Protein AF-A0A3D1R545-F1 (afdb_monomer_lite)

Secondary structure (DSSP, 8-state):
-PPPPPHHHHHHHHHHHHHHHHHHHTT-SPPHHHHHHHS-PPPEEEEEE-SS-EEEEES-TTHHHHHHHTT--EEEEEEE-TTS-EEEEEEESSTT--S--HHHHHHHHHHHSTT-EE-SSEEE----TTS--B---HHHHHHHHHHH---

pLDDT: mean 89.15, std 12.55, range [39.44, 98.69]

Radius of gyration: 20.0 Å; chains: 1; bounding box: 34×41×54 Å

Structure (mmCIF, N/CA/C/O backbone):
data_AF-A0A3D1R545-F1
#
_entry.id   AF-A0A3D1R545-F1
#
loop_
_atom_site.group_PDB
_atom_site.id
_atom_site.type_symbol
_atom_site.label_atom_id
_atom_site.label_alt_id
_atom_site.label_comp_id
_atom_site.label_asym_id
_atom_site.label_entity_id
_atom_site.label_seq_id
_atom_site.pdbx_PDB_ins_code
_atom_site.Cartn_x
_atom_site.Cartn_y
_atom_site.Cartn_z
_atom_site.occupancy
_atom_site.B_iso_or_equiv
_atom_site.auth_seq_id
_atom_site.auth_comp_id
_atom_site.auth_asym_id
_atom_site.auth_atom_id
_atom_site.pdbx_PDB_model_num
ATOM 1 N N . THR A 1 1 ? 19.022 -5.216 -20.353 1.00 39.44 1 THR A N 1
ATOM 2 C CA . THR A 1 1 ? 19.915 -4.885 -21.478 1.00 39.44 1 THR A CA 1
ATOM 3 C C . THR A 1 1 ? 19.186 -3.867 -22.316 1.00 39.44 1 THR A C 1
ATOM 5 O O . THR A 1 1 ? 18.080 -4.175 -22.725 1.00 39.44 1 THR A O 1
ATOM 8 N N . TYR A 1 2 ? 19.695 -2.641 -22.452 1.00 43.47 2 TYR A N 1
ATOM 9 C CA . TYR A 1 2 ? 19.052 -1.653 -23.323 1.00 43.47 2 TYR A CA 1
ATOM 10 C C . TYR A 1 2 ? 19.314 -2.062 -24.773 1.00 43.47 2 TYR A C 1
ATOM 12 O O . TYR A 1 2 ? 20.475 -2.140 -25.181 1.00 43.47 2 TYR A O 1
ATOM 20 N N . GLU A 1 3 ? 18.259 -2.383 -25.517 1.00 64.94 3 GLU A N 1
ATOM 21 C CA . GLU A 1 3 ? 18.360 -2.585 -26.960 1.00 64.94 3 GLU A CA 1
ATOM 22 C C . GLU A 1 3 ? 18.690 -1.247 -27.623 1.00 64.94 3 GLU A C 1
ATOM 24 O O . GLU A 1 3 ? 18.094 -0.212 -27.318 1.00 64.94 3 GLU A O 1
ATOM 29 N N . ARG A 1 4 ? 19.705 -1.249 -28.491 1.00 73.69 4 ARG A N 1
ATOM 30 C CA . ARG A 1 4 ? 20.022 -0.083 -29.315 1.00 73.69 4 ARG A CA 1
ATOM 31 C C . ARG A 1 4 ? 18.977 0.005 -30.416 1.00 73.69 4 ARG A C 1
ATOM 33 O O . ARG A 1 4 ? 18.909 -0.904 -31.236 1.00 73.69 4 ARG A O 1
ATOM 40 N N . MET A 1 5 ? 18.244 1.112 -30.444 1.00 82.25 5 MET A N 1
ATOM 41 C CA . MET A 1 5 ? 17.375 1.447 -31.568 1.00 82.25 5 MET A CA 1
ATOM 42 C C . MET A 1 5 ? 18.199 1.555 -32.854 1.00 82.25 5 MET A C 1
ATOM 44 O O . MET A 1 5 ? 19.314 2.092 -32.859 1.00 82.25 5 MET A O 1
ATOM 48 N N . SER A 1 6 ? 17.640 1.031 -33.936 1.00 89.06 6 SER A N 1
ATOM 49 C CA . SER A 1 6 ? 18.131 1.229 -35.294 1.00 89.06 6 SER A CA 1
ATOM 50 C C . SER A 1 6 ? 17.987 2.699 -35.725 1.00 89.06 6 SER A C 1
ATOM 52 O O . SER A 1 6 ? 17.186 3.448 -35.154 1.00 89.06 6 SER A O 1
ATOM 54 N N . PRO A 1 7 ? 18.763 3.151 -36.726 1.00 86.69 7 PRO A N 1
ATOM 55 C CA . PRO A 1 7 ? 18.632 4.499 -37.277 1.00 86.69 7 PRO A CA 1
ATOM 56 C C . PRO A 1 7 ? 17.214 4.830 -37.764 1.00 86.69 7 PRO A C 1
ATOM 58 O O . PRO A 1 7 ? 16.762 5.959 -37.596 1.00 86.69 7 PRO A O 1
ATOM 61 N N . GLU A 1 8 ? 16.502 3.857 -38.329 1.00 89.69 8 GLU A N 1
ATOM 62 C CA . GLU A 1 8 ? 15.134 4.010 -38.826 1.00 89.69 8 GLU A CA 1
ATOM 63 C C . GLU A 1 8 ? 14.131 4.210 -37.683 1.00 89.69 8 GLU A C 1
ATOM 65 O O . GLU A 1 8 ? 13.277 5.092 -37.756 1.00 89.69 8 GLU A O 1
ATOM 70 N N . GLU A 1 9 ? 14.269 3.448 -36.596 1.00 83.06 9 GLU A N 1
ATOM 71 C CA . GLU A 1 9 ? 13.452 3.618 -35.387 1.00 83.06 9 GLU A CA 1
ATOM 72 C C . GLU A 1 9 ? 13.713 4.969 -34.716 1.00 83.06 9 GLU A C 1
ATOM 74 O O . GLU A 1 9 ? 12.790 5.608 -34.213 1.00 83.06 9 GLU A O 1
ATOM 79 N N . LEU A 1 10 ? 14.967 5.432 -34.728 1.00 87.94 10 LEU A N 1
ATOM 80 C CA . LEU A 1 10 ? 15.324 6.739 -34.186 1.00 87.94 10 LEU A CA 1
ATOM 81 C C . LEU A 1 10 ? 14.725 7.881 -35.019 1.00 87.94 10 LEU A C 1
ATOM 83 O O . LEU A 1 10 ? 14.235 8.853 -34.449 1.00 87.94 10 LEU A O 1
ATOM 87 N N . LEU A 1 11 ? 14.746 7.769 -36.350 1.00 89.62 11 LEU A N 1
ATOM 88 C CA . LEU A 1 11 ? 14.132 8.758 -37.241 1.00 89.62 11 LEU A CA 1
ATOM 89 C C . LEU A 1 11 ? 12.612 8.804 -37.066 1.00 89.62 11 LEU A C 1
ATOM 91 O O . LEU A 1 11 ? 12.062 9.891 -36.922 1.00 89.62 11 LEU A O 1
ATOM 95 N N . GLY A 1 12 ? 11.955 7.645 -36.967 1.00 90.44 12 GLY A N 1
ATOM 96 C CA . GLY A 1 12 ? 10.519 7.584 -36.678 1.00 90.44 12 GLY A CA 1
ATOM 97 C C . GLY A 1 12 ? 10.156 8.245 -35.344 1.00 90.44 12 GLY A C 1
ATOM 98 O O . GLY A 1 12 ? 9.164 8.966 -35.259 1.00 90.44 12 GLY A O 1
ATOM 99 N N . LEU A 1 13 ? 10.995 8.075 -34.318 1.00 86.75 13 LEU A N 1
ATOM 100 C CA . LEU A 1 13 ? 10.806 8.742 -33.029 1.00 86.75 13 LEU A CA 1
ATOM 101 C C . LEU A 1 13 ? 10.971 10.267 -33.132 1.00 86.75 13 LEU A C 1
ATOM 103 O O . LEU A 1 13 ? 10.229 11.011 -32.491 1.00 86.75 13 LEU A O 1
ATOM 107 N N . ILE A 1 14 ? 11.937 10.746 -33.920 1.00 90.31 14 ILE A N 1
ATOM 108 C CA . ILE A 1 14 ? 12.146 12.185 -34.144 1.00 90.31 14 ILE A CA 1
ATOM 109 C C . ILE A 1 14 ? 10.924 12.807 -34.830 1.00 90.31 14 ILE A C 1
ATOM 111 O O . ILE A 1 14 ? 10.479 13.872 -34.398 1.00 90.31 14 ILE A O 1
ATOM 115 N N . ASP A 1 15 ? 10.355 12.136 -35.831 1.00 91.62 15 ASP A N 1
ATOM 116 C CA . ASP A 1 15 ? 9.149 12.604 -36.523 1.00 91.62 15 ASP A CA 1
ATOM 117 C C . ASP A 1 15 ? 7.941 12.649 -35.573 1.00 91.62 15 ASP A C 1
ATOM 119 O O . ASP A 1 15 ? 7.237 13.659 -35.508 1.00 91.62 15 ASP A O 1
ATOM 123 N N . GLU A 1 16 ? 7.751 11.614 -34.747 1.00 88.56 16 GLU A N 1
ATOM 124 C CA . GLU A 1 16 ? 6.677 11.578 -33.746 1.00 88.56 16 GLU A CA 1
ATOM 125 C C . GLU A 1 16 ? 6.808 12.715 -32.715 1.00 88.56 16 GLU A C 1
ATOM 127 O O . GLU A 1 16 ? 5.823 13.367 -32.350 1.00 88.56 16 GLU A O 1
ATOM 132 N N . ILE A 1 17 ? 8.031 12.991 -32.252 1.00 86.19 17 ILE A N 1
ATOM 133 C CA . ILE A 1 17 ? 8.308 14.114 -31.348 1.00 86.19 17 ILE A CA 1
ATOM 134 C C . ILE A 1 17 ? 8.004 15.446 -32.047 1.00 86.19 17 ILE A C 1
ATOM 136 O O . ILE A 1 17 ? 7.381 16.318 -31.436 1.00 86.19 17 ILE A O 1
ATOM 140 N N . GLY A 1 18 ? 8.396 15.598 -33.315 1.00 86.94 18 GLY A N 1
ATOM 141 C CA . GLY A 1 18 ? 8.112 16.783 -34.126 1.00 86.94 18 GLY A CA 1
ATOM 142 C C . GLY A 1 18 ? 6.614 17.075 -34.225 1.00 86.94 18 GLY A C 1
ATOM 143 O O . GLY A 1 18 ? 6.178 18.185 -33.914 1.00 86.94 18 GLY A O 1
ATOM 144 N N . GLU A 1 19 ? 5.806 16.062 -34.542 1.00 86.56 19 GLU A N 1
ATOM 145 C CA . GLU A 1 19 ? 4.347 16.196 -34.601 1.00 86.56 19 GLU A CA 1
ATOM 146 C C . GLU A 1 19 ? 3.729 16.590 -33.251 1.00 86.56 19 GLU A C 1
ATOM 148 O O . GLU A 1 19 ? 2.806 17.411 -33.195 1.00 86.56 19 GLU A O 1
ATOM 153 N N . ARG A 1 20 ? 4.227 16.028 -32.140 1.00 80.88 20 ARG A N 1
ATOM 154 C CA . ARG A 1 20 ? 3.758 16.385 -30.789 1.00 80.88 20 ARG A CA 1
ATOM 155 C C . ARG A 1 20 ? 4.079 17.841 -30.447 1.00 80.88 20 ARG A C 1
ATOM 157 O O . ARG A 1 20 ? 3.226 18.531 -29.886 1.00 80.88 20 ARG A O 1
ATOM 164 N N . PHE A 1 21 ? 5.268 18.324 -30.812 1.00 82.56 21 PHE A N 1
ATOM 165 C CA . PHE A 1 21 ? 5.647 19.728 -30.630 1.00 82.56 21 PHE A CA 1
ATOM 166 C C . PHE A 1 21 ? 4.785 20.675 -31.467 1.00 82.56 21 PHE A C 1
ATOM 168 O O . PHE A 1 21 ? 4.360 21.712 -30.960 1.00 82.56 21 PHE A O 1
ATOM 175 N N . GLU A 1 22 ? 4.472 20.325 -32.716 1.00 88.44 22 GLU A N 1
ATOM 176 C CA . GLU A 1 22 ? 3.586 21.146 -33.546 1.00 88.44 22 GLU A CA 1
ATOM 177 C C . GLU A 1 22 ? 2.178 21.263 -32.958 1.00 88.44 22 GLU A C 1
ATOM 179 O O . GLU A 1 22 ? 1.634 22.368 -32.896 1.00 88.44 22 GLU A O 1
ATOM 184 N N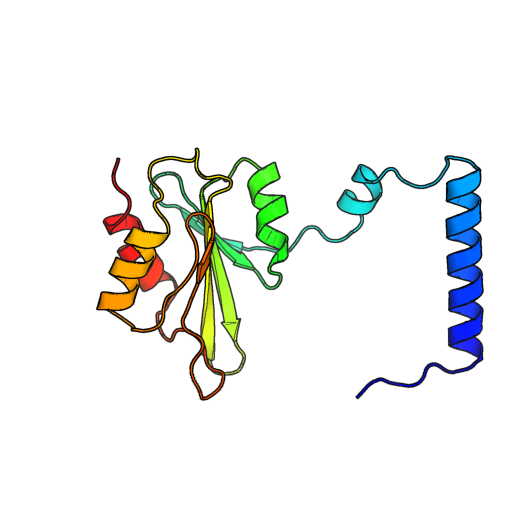 . LYS A 1 23 ? 1.603 20.157 -32.470 1.00 83.06 23 LYS A N 1
ATOM 185 C CA . LYS A 1 23 ? 0.298 20.170 -31.788 1.00 83.06 23 LYS A CA 1
ATOM 186 C C . LYS A 1 23 ? 0.324 21.071 -30.553 1.00 83.06 23 LYS A C 1
ATOM 188 O O . LYS A 1 23 ? -0.603 21.852 -30.344 1.00 83.06 23 LYS A O 1
ATOM 193 N N . LEU A 1 24 ? 1.408 21.026 -29.775 1.00 80.69 24 LEU A N 1
ATOM 194 C CA . LEU A 1 24 ? 1.598 21.897 -28.613 1.00 80.69 24 LEU A CA 1
ATOM 195 C C . LEU A 1 24 ? 1.636 23.377 -29.002 1.00 80.69 24 LEU A C 1
ATOM 197 O O . LEU A 1 24 ? 0.938 24.186 -28.395 1.00 80.69 24 LEU A O 1
ATOM 201 N N . LEU A 1 25 ? 2.399 23.728 -30.039 1.00 84.31 25 LEU A N 1
ATOM 202 C CA . LEU A 1 25 ? 2.505 25.108 -30.523 1.00 84.31 25 LEU A CA 1
ATOM 203 C C . LEU A 1 25 ? 1.174 25.654 -31.059 1.00 84.31 25 LEU A C 1
ATOM 205 O O . LEU A 1 25 ? 0.922 26.853 -30.948 1.00 84.31 25 LEU A O 1
ATOM 209 N N . ARG A 1 26 ? 0.313 24.791 -31.610 1.00 88.56 26 ARG A N 1
ATOM 210 C CA . ARG A 1 26 ? -1.030 25.153 -32.099 1.00 88.56 26 ARG A CA 1
ATOM 211 C C . ARG A 1 26 ? -2.093 25.213 -30.996 1.00 88.56 26 ARG A C 1
ATOM 213 O O . ARG A 1 26 ? -3.219 25.610 -31.274 1.00 88.56 26 ARG A O 1
ATOM 220 N N . GLY A 1 27 ? -1.759 24.832 -29.760 1.00 79.69 27 GLY A N 1
ATOM 221 C CA . GLY A 1 27 ? -2.738 24.687 -28.675 1.00 79.69 27 GLY A CA 1
ATOM 222 C C . GLY A 1 27 ? -3.695 23.504 -28.871 1.00 79.69 27 GLY A C 1
ATOM 223 O O . GLY A 1 27 ? -4.726 23.431 -28.212 1.00 79.69 27 GLY A O 1
ATOM 224 N N . GLU A 1 28 ? -3.353 22.588 -29.778 1.00 82.62 28 GLU A N 1
ATOM 225 C CA . GLU A 1 28 ? -4.085 21.356 -30.095 1.00 82.62 28 GLU A CA 1
ATOM 226 C C . GLU A 1 28 ? -3.505 20.146 -29.346 1.00 82.62 28 GLU A C 1
ATOM 228 O O . GLU A 1 28 ? -3.959 19.014 -29.523 1.00 82.62 28 GLU A O 1
ATOM 233 N N . ALA A 1 29 ? -2.468 20.360 -28.528 1.00 74.44 29 ALA A N 1
ATOM 234 C CA . ALA A 1 29 ? -1.992 19.334 -27.619 1.00 74.44 29 ALA A CA 1
ATOM 235 C C . ALA A 1 29 ? -3.122 18.970 -26.648 1.00 74.44 29 ALA A C 1
ATOM 237 O O . ALA A 1 29 ? -3.766 19.875 -26.106 1.00 74.44 29 ALA A O 1
ATOM 238 N N . PRO A 1 30 ? -3.346 17.668 -26.397 1.00 69.69 30 PRO A N 1
ATOM 239 C CA . PRO A 1 30 ? -4.284 17.263 -25.370 1.00 69.69 30 PRO A CA 1
ATOM 240 C C . PRO A 1 30 ? -3.863 17.920 -24.055 1.00 69.69 30 PRO A C 1
ATOM 242 O O . PRO A 1 30 ? -2.673 17.986 -23.732 1.00 69.69 30 PRO A O 1
ATOM 245 N N . SER A 1 31 ? -4.833 18.436 -23.309 1.00 70.62 31 SER A N 1
ATOM 246 C CA . SER A 1 31 ? -4.581 18.994 -21.982 1.00 70.62 31 SER A CA 1
ATOM 247 C C . SER A 1 31 ? -3.884 17.960 -21.090 1.00 70.62 31 SER A C 1
ATOM 249 O O . SER A 1 31 ? -4.029 16.755 -21.300 1.00 70.62 31 SER A O 1
ATOM 251 N N . GLU A 1 32 ? -3.177 18.394 -20.041 1.00 62.75 32 GLU A N 1
ATOM 252 C CA . GLU A 1 32 ? -2.593 17.453 -19.066 1.00 62.75 32 GLU A CA 1
ATOM 253 C C . GLU A 1 32 ? -3.629 16.445 -18.539 1.00 62.75 32 GLU A C 1
ATOM 255 O O . GLU A 1 32 ? -3.298 15.298 -18.261 1.00 62.75 32 GLU A O 1
ATOM 260 N N . GLN A 1 33 ? -4.896 16.852 -18.435 1.00 59.06 33 GLN A N 1
ATOM 261 C CA . GLN A 1 33 ? -6.001 15.986 -18.026 1.00 59.06 33 GLN A CA 1
ATOM 262 C C . GLN A 1 33 ? -6.386 14.951 -19.095 1.00 59.06 33 GLN A C 1
ATOM 264 O O . GLN A 1 33 ? -6.775 13.836 -18.750 1.00 59.06 33 GLN A O 1
ATOM 269 N N . GLU A 1 34 ? -6.289 15.287 -20.380 1.00 65.44 34 GLU A N 1
ATOM 270 C CA . GLU A 1 34 ? -6.536 14.361 -21.492 1.00 65.44 34 GLU A CA 1
ATOM 271 C C . GLU A 1 34 ? -5.367 13.405 -21.707 1.00 65.44 34 GLU A C 1
ATOM 273 O O . GLU A 1 34 ? -5.600 12.216 -21.916 1.00 65.44 34 GLU A O 1
ATOM 278 N N . LEU A 1 35 ? -4.130 13.892 -21.569 1.00 64.62 35 LEU A N 1
ATOM 279 C CA . LEU A 1 35 ? -2.934 13.049 -21.558 1.00 64.62 35 LEU A CA 1
ATOM 280 C C . LEU A 1 35 ? -3.001 12.044 -20.405 1.00 64.62 35 LEU A C 1
ATOM 282 O O . LEU A 1 35 ? -2.865 10.854 -20.651 1.00 64.62 35 LEU A O 1
ATOM 286 N N . ARG A 1 36 ? -3.358 12.480 -19.189 1.00 56.66 36 ARG A N 1
ATOM 287 C CA . ARG A 1 36 ? -3.554 11.587 -18.030 1.00 56.66 36 ARG A CA 1
ATOM 288 C C . ARG A 1 36 ? -4.717 10.608 -18.186 1.00 56.66 36 ARG A C 1
ATOM 290 O O . ARG A 1 36 ? -4.651 9.502 -17.675 1.00 56.66 36 ARG A O 1
ATOM 297 N N . LYS A 1 37 ? -5.800 10.990 -18.872 1.00 55.88 37 LYS A N 1
ATOM 298 C CA . LYS A 1 37 ? -6.908 10.061 -19.166 1.00 55.88 37 LYS A CA 1
ATOM 299 C C . LYS A 1 37 ? -6.536 9.017 -20.218 1.00 55.88 37 LYS A C 1
ATOM 301 O O . LYS A 1 37 ? -7.099 7.923 -20.184 1.00 55.88 37 LYS A O 1
ATOM 306 N N . ALA A 1 38 ? -5.677 9.378 -21.170 1.00 55.03 38 ALA A N 1
ATOM 307 C CA . ALA A 1 38 ? -5.206 8.500 -22.236 1.00 55.03 38 ALA A CA 1
ATOM 308 C C . ALA A 1 38 ? -4.047 7.600 -21.774 1.00 55.03 38 ALA A C 1
ATOM 310 O O . ALA A 1 38 ? -3.968 6.442 -22.183 1.00 55.03 38 ALA A O 1
ATOM 311 N N . GLU A 1 39 ? -3.186 8.100 -20.888 1.00 54.62 39 GLU A N 1
ATOM 312 C CA . GLU A 1 39 ? -2.128 7.343 -20.225 1.00 54.62 39 GLU A CA 1
ATOM 313 C C . GLU A 1 39 ? -2.706 6.548 -19.048 1.00 54.62 39 GLU A C 1
ATOM 315 O O . GLU A 1 39 ? -2.719 6.990 -17.910 1.00 54.62 39 GLU A O 1
ATOM 320 N N . VAL A 1 40 ? -3.152 5.328 -19.358 1.00 54.16 40 VAL A N 1
ATOM 321 C CA . VAL A 1 40 ? -3.154 4.182 -18.435 1.00 54.16 40 VAL A CA 1
ATOM 322 C C . VAL A 1 40 ? -3.979 4.394 -17.159 1.00 54.16 40 VAL A C 1
ATOM 324 O O . VAL A 1 40 ? -3.449 4.649 -16.082 1.00 54.16 40 VAL A O 1
ATOM 327 N N . ARG A 1 41 ? -5.293 4.138 -17.237 1.00 60.75 41 ARG A N 1
ATOM 328 C CA . ARG A 1 41 ? -6.013 3.708 -16.028 1.00 60.75 41 ARG A CA 1
ATOM 329 C C . ARG A 1 41 ? -5.352 2.430 -15.537 1.00 60.75 41 ARG A C 1
ATOM 331 O O . ARG A 1 41 ? -5.361 1.433 -16.262 1.00 60.75 41 ARG A O 1
ATOM 338 N N . ALA A 1 42 ? -4.792 2.454 -14.338 1.00 68.00 42 ALA A N 1
ATOM 339 C CA . ALA A 1 42 ? -4.177 1.269 -13.773 1.00 68.00 42 ALA A CA 1
ATOM 340 C C . ALA A 1 42 ? -5.263 0.199 -13.589 1.00 68.00 42 ALA A C 1
ATOM 342 O O . ALA A 1 42 ? -6.278 0.429 -12.926 1.00 68.00 42 ALA A O 1
ATOM 343 N N . GLU A 1 43 ? -5.074 -0.974 -14.192 1.00 84.19 43 GLU A N 1
ATOM 344 C CA . GLU A 1 43 ? -5.964 -2.106 -13.954 1.00 84.19 43 GLU A CA 1
ATOM 345 C C . GLU A 1 43 ? -5.795 -2.593 -12.512 1.00 84.19 43 GLU A C 1
ATOM 347 O O . GLU A 1 43 ? -4.680 -2.853 -12.042 1.00 84.19 43 GLU A O 1
ATOM 352 N N . TYR A 1 44 ? -6.916 -2.712 -11.801 1.00 91.44 44 TYR A N 1
ATOM 353 C CA . TYR A 1 44 ? -6.943 -3.236 -10.444 1.00 91.44 44 TYR A CA 1
ATOM 354 C C . TYR A 1 44 ? -8.213 -4.039 -10.163 1.00 91.44 44 TYR A C 1
ATOM 356 O O . TYR A 1 44 ? -9.273 -3.805 -10.743 1.00 91.44 44 TYR A O 1
ATOM 364 N N . GLU A 1 45 ? -8.095 -4.967 -9.222 1.00 94.94 45 GLU A N 1
ATOM 365 C CA . GLU A 1 45 ? -9.177 -5.793 -8.686 1.00 94.94 45 GLU A CA 1
ATOM 366 C C . GLU A 1 45 ? -9.367 -5.430 -7.209 1.00 94.94 45 GLU A C 1
ATOM 368 O O . GLU A 1 45 ? -8.398 -5.406 -6.451 1.00 94.94 45 GLU A O 1
ATOM 373 N N . VAL A 1 46 ? -10.594 -5.140 -6.773 1.00 96.56 46 VAL A N 1
ATOM 374 C CA . VAL A 1 46 ? -10.877 -4.973 -5.338 1.00 96.56 46 VAL A CA 1
ATOM 375 C C . VAL A 1 46 ? -10.885 -6.356 -4.694 1.00 96.56 46 VAL A C 1
ATOM 377 O O . VAL A 1 46 ? -11.667 -7.213 -5.094 1.00 96.56 46 VAL A O 1
ATOM 380 N N . LEU A 1 47 ? -10.012 -6.573 -3.709 1.00 97.69 47 LEU A N 1
ATOM 381 C CA . LEU A 1 47 ? -9.936 -7.841 -2.981 1.00 97.69 47 LEU A CA 1
ATOM 382 C C . LEU A 1 47 ? -10.809 -7.826 -1.726 1.00 97.69 47 LEU A C 1
ATOM 384 O O . LEU A 1 47 ? -11.488 -8.809 -1.446 1.00 97.69 47 LEU A O 1
ATOM 388 N N . TYR A 1 48 ? -10.770 -6.722 -0.973 1.00 98.25 48 TYR A N 1
ATOM 389 C CA . TYR A 1 48 ? -11.496 -6.569 0.285 1.00 98.25 48 TYR A CA 1
ATOM 390 C C . TYR A 1 48 ? -11.903 -5.116 0.518 1.00 98.25 48 TYR A C 1
ATOM 392 O O . TYR A 1 48 ? -11.189 -4.185 0.136 1.00 98.25 48 TYR A O 1
ATOM 400 N N . GLU A 1 49 ? -13.014 -4.937 1.223 1.00 98.00 49 GLU A N 1
ATOM 401 C CA . GLU A 1 49 ? -13.471 -3.652 1.743 1.00 98.00 49 GLU A CA 1
ATOM 402 C C . GLU A 1 49 ? -13.513 -3.734 3.268 1.00 98.00 49 GLU A C 1
ATOM 404 O O . GLU A 1 49 ? -14.110 -4.653 3.830 1.00 98.00 49 GLU A O 1
ATOM 409 N N . GLY A 1 50 ? -12.826 -2.805 3.929 1.00 96.00 50 GLY A N 1
ATOM 410 C CA . GLY A 1 50 ? -12.771 -2.711 5.384 1.00 96.00 50 GLY A CA 1
ATOM 411 C C . GLY A 1 50 ? -13.548 -1.509 5.906 1.00 96.00 50 GLY A C 1
ATOM 412 O O . GLY A 1 50 ? -14.339 -0.879 5.196 1.00 96.00 50 GLY A O 1
ATOM 413 N N . THR A 1 51 ? -13.302 -1.141 7.158 1.00 95.50 51 THR A N 1
ATOM 414 C CA . THR A 1 51 ? -13.908 0.033 7.793 1.00 95.50 51 THR A CA 1
ATOM 415 C C . THR A 1 51 ? -13.360 1.332 7.186 1.00 95.50 51 THR A C 1
ATOM 417 O O . THR A 1 51 ? -12.427 1.952 7.687 1.00 95.50 51 THR A O 1
ATOM 420 N N . GLY A 1 52 ? -13.959 1.764 6.074 1.00 94.25 52 GLY A N 1
ATOM 421 C CA . GLY A 1 52 ? -13.643 3.028 5.403 1.00 94.25 52 GLY A CA 1
ATOM 422 C C . GLY A 1 52 ? -12.364 3.017 4.562 1.00 94.25 52 GLY A C 1
ATOM 423 O O . GLY A 1 52 ? -11.930 4.091 4.142 1.00 94.25 52 GLY A O 1
ATOM 424 N N . TRP A 1 53 ? -11.779 1.843 4.316 1.00 97.12 53 TRP A N 1
ATOM 425 C CA . TRP A 1 53 ? -10.580 1.633 3.504 1.00 97.12 53 TRP A CA 1
ATOM 426 C C . TRP A 1 53 ? -10.752 0.433 2.560 1.00 97.12 53 TRP A C 1
ATOM 428 O O . TRP A 1 53 ? -11.593 -0.437 2.796 1.00 97.12 53 TRP A O 1
ATOM 438 N N . THR A 1 54 ? -9.954 0.373 1.494 1.00 98.00 54 THR A N 1
ATOM 439 C CA . THR A 1 54 ? -10.076 -0.671 0.461 1.00 98.00 54 THR A CA 1
ATOM 440 C C . THR A 1 54 ? -8.741 -1.355 0.194 1.00 98.00 54 THR A C 1
ATOM 442 O O . THR A 1 54 ? -7.722 -0.687 0.008 1.00 98.00 54 THR A O 1
ATOM 445 N N . MET A 1 55 ? -8.746 -2.689 0.112 1.00 98.25 55 MET A N 1
ATOM 446 C CA . MET A 1 55 ? -7.622 -3.459 -0.414 1.00 98.25 55 MET A CA 1
ATOM 447 C C . MET A 1 55 ? -7.830 -3.766 -1.896 1.00 98.25 55 MET A C 1
ATOM 449 O O . MET A 1 55 ? -8.842 -4.352 -2.281 1.00 98.25 55 MET A O 1
ATOM 453 N N . VAL A 1 56 ? -6.834 -3.455 -2.719 1.00 97.00 56 VAL A N 1
ATOM 454 C CA . VAL A 1 56 ? -6.836 -3.767 -4.150 1.00 97.00 56 VAL A CA 1
ATOM 455 C C . VAL A 1 56 ? -5.627 -4.605 -4.543 1.00 97.00 56 VAL A C 1
ATOM 457 O O . VAL A 1 56 ? -4.538 -4.461 -3.988 1.00 97.00 56 VAL A O 1
ATOM 460 N N . ARG A 1 57 ? -5.794 -5.447 -5.558 1.00 96.31 57 ARG A N 1
ATOM 461 C CA . ARG A 1 57 ? -4.698 -6.043 -6.312 1.00 96.31 57 ARG A CA 1
ATOM 462 C C . ARG A 1 57 ? -4.409 -5.178 -7.528 1.00 96.31 57 ARG A C 1
ATOM 464 O O . ARG A 1 57 ? -5.319 -4.923 -8.307 1.00 96.31 57 ARG A O 1
ATOM 471 N N . ALA A 1 58 ? -3.160 -4.766 -7.706 1.00 91.75 58 ALA A N 1
ATOM 472 C CA . ALA A 1 58 ? -2.748 -3.963 -8.855 1.00 91.75 58 ALA A CA 1
ATOM 473 C C . ALA A 1 58 ? -1.337 -4.343 -9.312 1.00 91.75 58 ALA A C 1
ATOM 475 O O . ALA A 1 58 ? -0.466 -4.649 -8.493 1.00 91.75 58 ALA A O 1
ATOM 476 N N . ALA A 1 59 ? -1.105 -4.316 -10.624 1.00 84.31 59 ALA A N 1
ATOM 477 C CA . ALA A 1 59 ? 0.230 -4.509 -11.191 1.00 84.31 59 ALA A CA 1
ATOM 478 C C . ALA A 1 59 ? 1.092 -3.238 -11.080 1.00 84.31 59 ALA A C 1
ATOM 480 O O . ALA A 1 59 ? 2.313 -3.335 -10.940 1.00 84.31 59 ALA A O 1
ATOM 481 N N . ASP A 1 60 ? 0.451 -2.068 -11.090 1.00 79.56 60 ASP A N 1
ATOM 482 C CA . ASP A 1 60 ? 1.101 -0.764 -11.174 1.00 79.56 60 ASP A CA 1
ATOM 483 C C . ASP A 1 60 ? 0.974 0.032 -9.853 1.00 79.56 60 ASP A C 1
ATOM 485 O O . ASP A 1 60 ? -0.138 0.180 -9.335 1.00 79.56 60 ASP A O 1
ATOM 489 N N . PRO A 1 61 ? 2.074 0.566 -9.283 1.00 65.81 61 PRO A N 1
ATOM 490 C CA . PRO A 1 61 ? 2.018 1.498 -8.153 1.00 65.81 61 PRO A CA 1
ATOM 491 C C . PRO A 1 61 ? 1.251 2.812 -8.421 1.00 65.81 61 PRO A C 1
ATOM 493 O O . PRO A 1 61 ? 0.798 3.435 -7.459 1.00 65.81 61 PRO A O 1
ATOM 496 N N . HIS A 1 62 ? 1.060 3.234 -9.676 1.00 75.81 62 HIS A N 1
ATOM 497 C CA . HIS A 1 62 ? 0.300 4.438 -10.042 1.00 75.81 62 HIS A CA 1
ATOM 498 C C . HIS A 1 62 ? -1.204 4.337 -9.742 1.00 75.81 62 HIS A C 1
ATOM 500 O O . HIS A 1 62 ? -1.876 5.366 -9.671 1.00 75.81 62 HIS A O 1
ATOM 506 N N . VAL A 1 63 ? -1.710 3.134 -9.435 1.00 88.62 63 VAL A N 1
ATOM 507 C CA . VAL A 1 63 ? -3.112 2.882 -9.056 1.00 88.62 63 VAL A CA 1
ATOM 508 C C . VAL A 1 63 ? -3.615 3.771 -7.911 1.00 88.62 63 VAL A C 1
ATOM 510 O O . VAL A 1 63 ? -4.806 4.060 -7.829 1.00 88.62 63 VAL A O 1
ATOM 513 N N . LEU A 1 64 ? -2.726 4.231 -7.024 1.00 90.94 64 LEU A N 1
ATOM 514 C CA . LEU A 1 64 ? -3.105 5.082 -5.894 1.00 90.94 64 LEU A CA 1
ATOM 515 C C . LEU A 1 64 ? -3.772 6.385 -6.349 1.00 90.94 64 LEU A C 1
ATOM 517 O O . LEU A 1 64 ? -4.757 6.798 -5.742 1.00 90.94 64 LEU A O 1
ATOM 521 N N . PHE A 1 65 ? -3.276 7.013 -7.419 1.00 87.69 65 PHE A N 1
ATOM 522 C CA . PHE A 1 65 ? -3.845 8.266 -7.921 1.00 87.69 65 PHE A CA 1
ATOM 523 C C . PHE A 1 65 ? -5.268 8.059 -8.446 1.00 87.69 65 PHE A C 1
ATOM 525 O O . PHE A 1 65 ? -6.177 8.772 -8.022 1.00 87.69 65 PHE A O 1
ATOM 532 N N . ASP A 1 66 ? -5.477 7.026 -9.264 1.00 89.06 66 ASP A N 1
ATOM 533 C CA . ASP A 1 66 ? -6.795 6.669 -9.800 1.00 89.06 66 ASP A CA 1
ATOM 534 C C . ASP A 1 66 ? -7.810 6.375 -8.688 1.00 89.06 66 ASP A C 1
ATOM 536 O O . ASP A 1 66 ? -8.983 6.747 -8.772 1.00 89.06 66 ASP A O 1
ATOM 540 N N . LEU A 1 67 ? -7.372 5.702 -7.622 1.00 92.31 67 LEU A N 1
ATOM 541 C CA . LEU A 1 67 ? -8.217 5.389 -6.471 1.00 92.31 67 LEU A CA 1
ATOM 542 C C . LEU A 1 67 ? -8.567 6.646 -5.664 1.00 92.31 67 LEU A C 1
ATOM 544 O O . LEU A 1 67 ? -9.724 6.811 -5.270 1.00 92.31 67 LEU A O 1
ATOM 548 N N . TYR A 1 68 ? -7.617 7.568 -5.482 1.00 92.88 68 TYR A N 1
ATOM 549 C CA . TYR A 1 68 ? -7.883 8.853 -4.834 1.00 92.88 68 TYR A CA 1
ATOM 550 C C . TYR A 1 68 ? -8.851 9.730 -5.631 1.00 92.88 68 TYR A C 1
ATOM 552 O O . TYR A 1 68 ? -9.689 10.402 -5.022 1.00 92.88 68 TYR A O 1
ATOM 560 N N . GLU A 1 69 ? -8.770 9.726 -6.965 1.00 89.56 69 GLU A N 1
ATOM 561 C CA . GLU A 1 69 ? -9.728 10.426 -7.834 1.00 89.56 69 GLU A CA 1
ATOM 562 C C . GLU A 1 69 ? -11.134 9.820 -7.753 1.00 89.56 69 GLU A C 1
ATOM 564 O O . GLU A 1 69 ? -12.128 10.538 -7.861 1.00 89.56 69 GLU A O 1
ATOM 569 N N . LYS A 1 70 ? -11.234 8.514 -7.481 1.00 90.00 70 LYS A N 1
ATOM 570 C CA . LYS A 1 70 ? -12.502 7.815 -7.210 1.00 90.00 70 LYS A CA 1
ATOM 571 C C . LYS A 1 70 ? -13.027 8.014 -5.784 1.00 90.00 70 LYS A C 1
ATOM 573 O O . LYS A 1 70 ? -14.063 7.451 -5.442 1.00 90.00 70 LYS A O 1
ATOM 578 N N . GLY A 1 71 ? -12.343 8.806 -4.957 1.00 93.00 71 GLY A N 1
ATOM 579 C CA . GLY A 1 71 ? -12.756 9.101 -3.583 1.00 93.00 71 GLY A CA 1
ATOM 580 C C . GLY A 1 71 ? -12.391 8.021 -2.562 1.00 93.00 71 GLY A C 1
ATOM 581 O O . GLY A 1 71 ? -12.864 8.080 -1.430 1.00 93.00 71 GLY A O 1
ATOM 582 N N . ILE A 1 72 ? -11.549 7.050 -2.922 1.00 94.75 72 ILE A N 1
ATOM 583 C CA . ILE A 1 72 ? -11.046 6.040 -1.986 1.00 94.75 72 ILE A CA 1
ATOM 584 C C . ILE A 1 72 ? -9.787 6.603 -1.335 1.00 94.75 72 ILE A C 1
ATOM 586 O O . ILE A 1 72 ? -8.720 6.612 -1.935 1.00 94.75 72 ILE A O 1
ATOM 590 N N . GLU A 1 73 ? -9.903 7.114 -0.113 1.00 96.44 73 GLU A N 1
ATOM 591 C CA . GLU A 1 73 ? -8.830 7.898 0.517 1.00 96.44 73 GLU A CA 1
ATOM 592 C C . GLU A 1 73 ? -7.860 7.079 1.375 1.00 96.44 73 GLU A C 1
ATOM 594 O O . GLU A 1 73 ? -6.804 7.588 1.752 1.00 96.44 73 GLU A O 1
ATOM 599 N N . ARG A 1 74 ? -8.210 5.823 1.675 1.00 97.31 74 ARG A N 1
ATOM 600 C CA . ARG A 1 74 ? -7.445 4.876 2.497 1.00 97.31 74 ARG A CA 1
ATOM 601 C C . ARG A 1 74 ? -7.338 3.563 1.736 1.00 97.31 74 ARG A C 1
ATOM 603 O O . ARG A 1 74 ? -8.354 2.930 1.440 1.00 97.31 74 ARG A O 1
ATOM 610 N N . ILE A 1 75 ? -6.125 3.183 1.366 1.00 97.31 75 ILE A N 1
ATOM 611 C CA . ILE A 1 75 ? -5.880 2.136 0.379 1.00 97.31 75 ILE A CA 1
ATOM 612 C C . ILE A 1 75 ? -4.800 1.192 0.887 1.00 97.31 75 ILE A C 1
ATOM 614 O O . ILE A 1 75 ? -3.779 1.616 1.430 1.00 97.31 75 ILE A O 1
ATOM 618 N N . VAL A 1 76 ? -4.988 -0.094 0.614 1.00 97.81 76 VAL A N 1
ATOM 619 C CA . VAL A 1 76 ? -3.915 -1.083 0.646 1.00 97.81 76 VAL A CA 1
ATOM 620 C C . VAL A 1 76 ? -3.778 -1.698 -0.736 1.00 97.81 76 VAL A C 1
ATOM 622 O O . VAL A 1 76 ? -4.713 -2.313 -1.235 1.00 97.81 76 VAL A O 1
ATOM 625 N N . THR A 1 77 ? -2.624 -1.555 -1.375 1.00 97.31 77 THR A N 1
ATOM 626 C CA . THR A 1 77 ? -2.347 -2.261 -2.630 1.00 97.31 77 THR A CA 1
ATOM 627 C C . THR A 1 77 ? -1.619 -3.563 -2.340 1.00 97.31 77 THR A C 1
ATOM 629 O O . THR A 1 77 ? -0.832 -3.659 -1.397 1.00 97.31 77 THR A O 1
ATOM 632 N N . CYS A 1 78 ? -1.882 -4.571 -3.161 1.00 96.31 78 CYS A N 1
ATOM 633 C CA . CYS A 1 78 ? -1.234 -5.867 -3.126 1.00 96.31 78 CYS A CA 1
ATOM 634 C C . CYS A 1 78 ? -0.778 -6.252 -4.535 1.00 96.31 78 CYS A C 1
ATOM 636 O O . CYS A 1 78 ? -1.547 -6.179 -5.494 1.00 96.31 78 CYS A O 1
ATOM 638 N N . ARG A 1 79 ? 0.463 -6.717 -4.661 1.00 95.06 79 ARG A N 1
ATOM 639 C CA . ARG A 1 79 ? 1.000 -7.252 -5.913 1.00 95.06 79 ARG A CA 1
ATOM 640 C C . ARG A 1 79 ? 1.777 -8.531 -5.657 1.00 95.06 79 ARG A C 1
ATOM 642 O O . ARG A 1 79 ? 2.779 -8.519 -4.937 1.00 95.06 79 ARG A O 1
ATOM 649 N N . HIS A 1 80 ? 1.350 -9.618 -6.292 1.00 94.44 80 HIS A N 1
ATOM 650 C CA . HIS A 1 80 ? 2.104 -10.869 -6.285 1.00 94.44 80 HIS A CA 1
ATOM 651 C C . HIS A 1 80 ? 3.450 -10.670 -6.990 1.00 94.44 80 HIS A C 1
ATOM 653 O O . HIS A 1 80 ? 3.532 -10.008 -8.027 1.00 94.44 80 HIS A O 1
ATOM 659 N N . GLN A 1 81 ? 4.503 -11.234 -6.412 1.00 94.06 81 GLN A N 1
ATOM 660 C CA . GLN A 1 81 ? 5.830 -11.308 -7.009 1.00 94.06 81 GLN A CA 1
ATOM 661 C C . GLN A 1 81 ? 6.056 -12.695 -7.627 1.00 94.06 81 GLN A C 1
ATOM 663 O O . GLN A 1 81 ? 5.386 -13.670 -7.281 1.00 94.06 81 GLN A O 1
ATOM 668 N N . SER A 1 82 ? 7.025 -12.795 -8.537 1.00 93.81 82 SER A N 1
ATOM 669 C CA . SER A 1 82 ? 7.395 -14.056 -9.196 1.00 93.81 82 SER A CA 1
ATOM 670 C C . SER A 1 82 ? 7.956 -15.111 -8.234 1.00 93.81 82 SER A C 1
ATOM 672 O O . SER A 1 82 ? 7.878 -16.300 -8.523 1.00 93.81 82 SER A O 1
ATOM 674 N N . ASP A 1 83 ? 8.485 -14.693 -7.083 1.00 93.81 83 ASP A N 1
ATOM 675 C CA 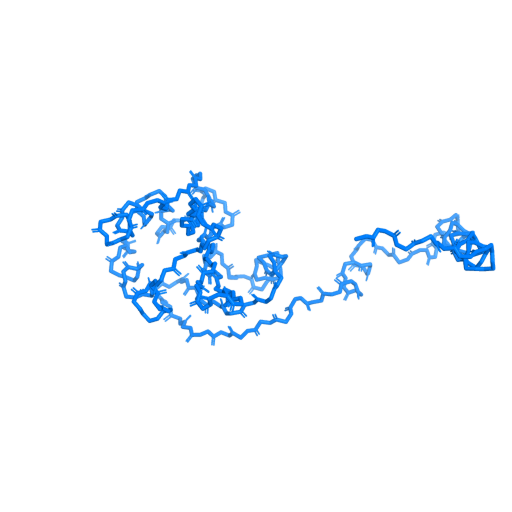. ASP A 1 83 ? 9.008 -15.558 -6.018 1.00 93.81 83 ASP A CA 1
ATOM 676 C C . ASP A 1 83 ? 7.926 -16.018 -5.015 1.00 93.81 83 ASP A C 1
ATOM 678 O O . ASP A 1 83 ? 8.240 -16.570 -3.954 1.00 93.81 83 ASP A O 1
ATOM 682 N N . GLY A 1 84 ? 6.652 -15.738 -5.313 1.00 95.31 84 GLY A N 1
ATOM 683 C CA . GLY A 1 84 ? 5.503 -16.054 -4.466 1.00 95.31 84 GLY A CA 1
ATOM 684 C C . GLY A 1 84 ? 5.328 -15.143 -3.248 1.00 95.31 84 GLY A C 1
ATOM 685 O O . GLY A 1 84 ? 4.452 -15.405 -2.429 1.00 95.31 84 GLY A O 1
ATOM 686 N N . SER A 1 85 ? 6.151 -14.103 -3.086 1.00 97.44 85 SER A N 1
ATOM 687 C CA . SER A 1 85 ? 5.946 -13.071 -2.065 1.00 97.44 85 SER A CA 1
ATOM 688 C C . SER A 1 85 ? 4.947 -12.003 -2.528 1.00 97.44 85 SER A C 1
ATOM 690 O O . SER A 1 85 ? 4.537 -11.950 -3.691 1.00 97.44 85 SER A O 1
ATOM 692 N N . PHE A 1 86 ? 4.549 -11.125 -1.612 1.00 97.69 86 PHE A N 1
ATOM 693 C CA . PHE A 1 86 ? 3.570 -10.073 -1.840 1.00 97.69 86 PHE A CA 1
ATOM 694 C C . PHE A 1 86 ? 4.176 -8.706 -1.537 1.00 97.69 86 PHE A C 1
ATOM 696 O O . PHE A 1 86 ? 4.638 -8.424 -0.427 1.00 97.69 86 PHE A O 1
ATOM 703 N N . ALA A 1 87 ? 4.157 -7.818 -2.527 1.00 96.44 87 ALA A N 1
ATOM 704 C CA . ALA A 1 87 ? 4.397 -6.406 -2.289 1.00 96.44 87 ALA A CA 1
ATOM 705 C C . ALA A 1 87 ? 3.097 -5.768 -1.800 1.00 96.44 87 ALA A C 1
ATOM 707 O O . ALA A 1 87 ? 2.076 -5.860 -2.479 1.00 96.44 87 ALA A O 1
ATOM 708 N N . TYR A 1 88 ? 3.169 -5.102 -0.650 1.00 97.56 88 TYR A N 1
ATOM 709 C CA . TYR A 1 88 ? 2.080 -4.294 -0.122 1.00 97.56 88 TYR A CA 1
ATOM 710 C C . TYR A 1 88 ? 2.476 -2.830 -0.030 1.00 97.56 88 TYR A C 1
ATOM 712 O O . TYR A 1 88 ? 3.625 -2.520 0.315 1.00 97.56 88 TYR A O 1
ATOM 720 N N . THR A 1 89 ? 1.501 -1.957 -0.262 1.00 97.31 89 THR A N 1
ATOM 721 C CA . THR A 1 89 ? 1.571 -0.539 0.087 1.00 97.31 89 THR A CA 1
ATOM 722 C C . THR A 1 89 ? 0.333 -0.167 0.882 1.00 97.31 89 THR A C 1
ATOM 724 O O . THR A 1 89 ? -0.774 -0.370 0.404 1.00 97.31 89 THR A O 1
ATO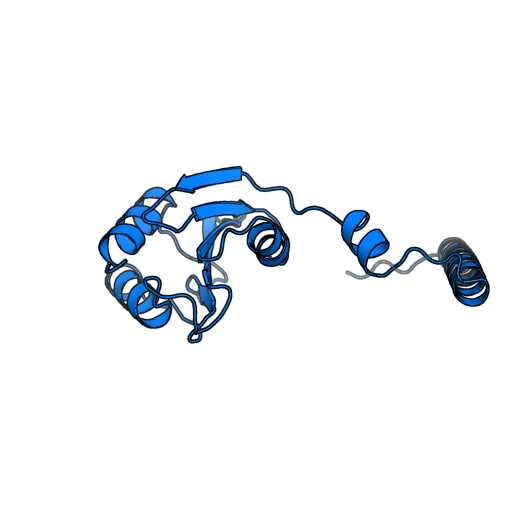M 727 N N . LEU A 1 90 ? 0.523 0.380 2.079 1.00 97.69 90 LEU A N 1
ATOM 728 C CA . LEU A 1 90 ? -0.521 1.035 2.862 1.00 97.69 90 LEU A CA 1
ATOM 729 C C . LEU A 1 90 ? -0.422 2.525 2.558 1.00 97.69 90 LEU A C 1
ATOM 731 O O . LEU A 1 90 ? 0.670 3.088 2.659 1.00 97.69 90 LEU A O 1
ATOM 735 N N . ALA A 1 91 ? -1.527 3.155 2.183 1.00 96.88 91 ALA A N 1
ATOM 736 C CA . ALA A 1 91 ? -1.535 4.561 1.823 1.00 96.88 91 ALA A CA 1
ATOM 737 C C . ALA A 1 91 ? -2.809 5.266 2.294 1.00 96.88 91 ALA A C 1
ATOM 739 O O . ALA A 1 91 ? -3.910 4.720 2.221 1.00 96.88 91 ALA A O 1
ATOM 740 N N . ARG A 1 92 ? -2.648 6.513 2.730 1.00 96.31 92 ARG A N 1
ATOM 741 C CA . ARG A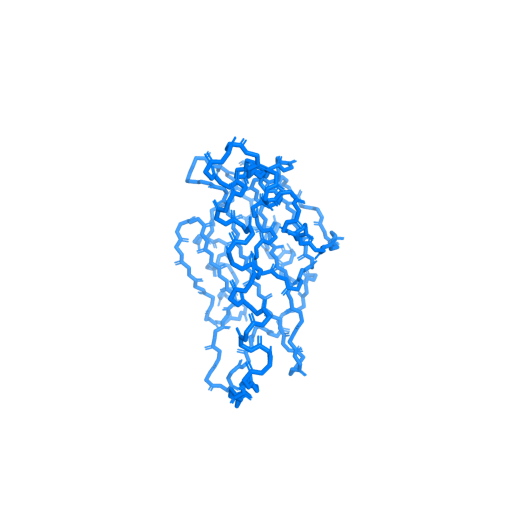 1 92 ? -3.734 7.477 2.895 1.00 96.31 92 ARG A CA 1
ATOM 742 C C . ARG A 1 92 ? -3.448 8.718 2.060 1.00 96.31 92 ARG A C 1
ATOM 744 O O . ARG A 1 92 ? -2.293 9.111 1.897 1.00 96.31 92 ARG A O 1
ATOM 751 N N . LYS A 1 93 ? -4.505 9.349 1.553 1.00 95.88 93 LYS A N 1
ATOM 752 C CA . LYS A 1 93 ? -4.408 10.489 0.627 1.00 95.88 93 LYS A CA 1
ATOM 753 C C . LYS A 1 93 ? -3.648 11.682 1.210 1.00 95.88 93 LYS A C 1
ATOM 755 O O . LYS A 1 93 ? -2.944 12.376 0.482 1.00 95.88 93 LYS A O 1
ATOM 760 N N . SER A 1 94 ? -3.809 11.943 2.505 1.00 94.94 94 SER A N 1
ATOM 761 C CA . SER A 1 94 ? -3.125 13.024 3.219 1.00 94.94 94 SER A CA 1
ATOM 762 C C . SER A 1 94 ? -3.090 12.753 4.724 1.00 94.94 94 SER A C 1
ATOM 764 O O . SER A 1 94 ? -3.755 11.836 5.210 1.00 94.94 94 SER A O 1
ATOM 766 N N . ASP A 1 95 ? -2.355 13.578 5.474 1.00 91.75 95 ASP A N 1
ATOM 767 C CA . ASP A 1 95 ? -2.328 13.494 6.938 1.00 91.75 95 ASP A CA 1
ATOM 768 C C . ASP A 1 95 ? -3.664 13.866 7.609 1.00 91.75 95 ASP A C 1
ATOM 770 O O . ASP A 1 95 ? -3.866 13.517 8.769 1.00 91.75 95 ASP A O 1
ATOM 774 N N . PHE A 1 96 ? -4.581 14.512 6.877 1.00 92.31 96 PHE A N 1
ATOM 775 C CA . PHE A 1 96 ? -5.925 14.881 7.348 1.00 92.31 96 PHE A CA 1
ATOM 776 C C . PHE A 1 96 ? -6.954 13.753 7.202 1.00 92.31 96 PHE A C 1
ATOM 778 O O . PHE A 1 96 ? -8.109 13.917 7.584 1.00 92.31 96 PHE A O 1
ATOM 785 N N . VAL A 1 97 ? -6.567 12.624 6.606 1.00 91.50 97 VAL A N 1
ATOM 786 C CA . VAL A 1 97 ? -7.422 11.439 6.548 1.00 91.50 97 VAL A CA 1
ATOM 787 C C . VAL A 1 97 ? -7.285 10.689 7.870 1.00 91.50 97 VAL A C 1
ATOM 789 O O . VAL A 1 97 ? -6.267 10.035 8.127 1.00 91.50 97 VAL A O 1
ATOM 792 N N . ASP A 1 98 ? -8.325 10.796 8.695 1.00 90.25 98 ASP A N 1
ATOM 793 C CA . ASP A 1 98 ? -8.414 10.156 10.008 1.00 90.25 98 ASP A CA 1
ATOM 794 C C . ASP A 1 98 ? -8.664 8.643 9.909 1.00 90.25 98 ASP A C 1
ATOM 796 O O . ASP A 1 98 ? -9.022 8.121 8.846 1.00 90.25 98 ASP A O 1
ATOM 800 N N . PHE A 1 99 ? -8.524 7.942 11.039 1.00 91.31 99 PHE A N 1
ATOM 801 C CA . PHE A 1 99 ? -8.899 6.529 11.218 1.00 91.31 99 PHE A CA 1
ATOM 802 C C . PHE A 1 99 ? -8.110 5.527 10.351 1.00 91.31 99 PHE A C 1
ATOM 804 O O . PHE A 1 99 ? -8.550 4.407 10.118 1.00 91.31 99 PHE A O 1
ATOM 811 N N . PHE A 1 100 ? -6.930 5.921 9.860 1.00 96.12 100 PHE A N 1
ATOM 812 C CA . PHE A 1 100 ? -6.008 5.046 9.123 1.00 96.12 100 PHE A CA 1
ATOM 813 C C . PHE A 1 100 ? -4.556 5.466 9.365 1.00 96.12 100 PHE A C 1
ATOM 815 O O . PHE A 1 100 ? -3.858 5.935 8.465 1.00 96.12 100 PHE A O 1
ATOM 822 N N . ASP A 1 101 ? -4.116 5.371 10.619 1.00 95.88 101 ASP A N 1
ATOM 823 C CA . ASP A 1 101 ? -2.762 5.761 11.008 1.00 95.88 101 ASP A CA 1
ATOM 824 C C . ASP A 1 101 ? -1.730 4.749 10.492 1.00 95.88 101 ASP A C 1
ATOM 826 O O . ASP A 1 101 ? -1.515 3.688 11.080 1.00 95.88 101 ASP A O 1
ATOM 830 N N . VAL A 1 102 ? -1.096 5.076 9.363 1.00 97.56 102 VAL A N 1
ATOM 831 C CA . VAL A 1 102 ? -0.148 4.185 8.682 1.00 97.56 102 VAL A CA 1
ATOM 832 C C . VAL A 1 102 ? 0.982 3.721 9.616 1.00 97.56 102 VAL A C 1
ATOM 834 O O . VAL A 1 102 ? 1.218 2.513 9.660 1.00 97.56 102 VAL A O 1
ATOM 837 N N . PRO A 1 103 ? 1.653 4.584 10.409 1.00 97.31 103 PRO A N 1
ATOM 838 C CA . PRO A 1 103 ? 2.673 4.144 11.362 1.00 97.31 103 PRO A CA 1
ATOM 839 C C . PRO A 1 103 ? 2.187 3.087 12.362 1.00 97.31 103 PRO A C 1
ATOM 841 O O . PRO A 1 103 ? 2.864 2.070 12.532 1.00 97.31 103 PRO A O 1
ATOM 844 N N . SER A 1 104 ? 1.020 3.278 12.985 1.00 97.19 104 SER A N 1
ATOM 845 C CA . SER A 1 104 ? 0.462 2.295 13.923 1.00 97.19 104 SER A CA 1
ATOM 846 C C . SER A 1 104 ? 0.103 0.981 13.231 1.00 97.19 104 SER A C 1
ATOM 848 O O . SER A 1 104 ? 0.451 -0.087 13.730 1.00 97.19 104 SER A O 1
ATOM 850 N N . LEU A 1 105 ? -0.506 1.033 12.043 1.00 98.12 105 LEU A N 1
ATOM 851 C CA . LEU A 1 105 ? -0.835 -0.169 11.267 1.00 98.12 105 LEU A CA 1
ATOM 852 C C . LEU A 1 105 ? 0.422 -0.960 10.866 1.00 98.12 105 LEU A C 1
ATOM 854 O O . LEU A 1 105 ? 0.451 -2.187 10.965 1.00 98.12 105 LEU A O 1
ATOM 858 N N . LEU A 1 106 ? 1.495 -0.272 10.462 1.00 98.44 106 LEU A N 1
ATOM 859 C CA . LEU A 1 106 ? 2.786 -0.913 10.186 1.00 98.44 106 LEU A CA 1
ATOM 860 C C . LEU A 1 106 ? 3.400 -1.514 11.455 1.00 98.44 106 LEU A C 1
ATOM 862 O O . LEU A 1 106 ? 4.060 -2.550 11.374 1.00 98.44 106 LEU A O 1
ATOM 866 N N . ALA A 1 107 ? 3.210 -0.893 12.621 1.00 98.25 107 ALA A N 1
ATOM 867 C CA . ALA A 1 107 ? 3.669 -1.449 13.890 1.00 98.25 107 ALA A CA 1
ATOM 868 C C . ALA A 1 107 ? 2.929 -2.752 14.237 1.00 98.25 107 ALA A C 1
ATOM 870 O O . ALA A 1 107 ? 3.579 -3.709 14.653 1.00 98.25 107 ALA A O 1
ATOM 871 N N . GLU A 1 108 ? 1.615 -2.831 14.003 1.00 98.31 108 GLU A N 1
ATOM 872 C CA . GLU A 1 108 ? 0.846 -4.075 14.161 1.00 98.31 108 GLU A CA 1
ATOM 873 C C . GLU A 1 108 ? 1.331 -5.172 13.204 1.00 98.31 108 GLU A C 1
ATOM 875 O O . GLU A 1 108 ? 1.576 -6.301 13.630 1.00 98.31 108 GLU A O 1
ATOM 880 N N . LEU A 1 109 ? 1.579 -4.838 11.935 1.00 98.56 109 LEU A N 1
ATOM 881 C CA . LEU A 1 109 ? 2.129 -5.783 10.955 1.00 98.56 109 LEU A CA 1
ATOM 882 C C . LEU A 1 109 ? 3.528 -6.282 11.351 1.00 98.56 109 LEU A C 1
ATOM 884 O O . LEU A 1 109 ? 3.810 -7.476 11.245 1.00 98.56 109 LEU A O 1
ATOM 888 N N . ASN A 1 110 ? 4.374 -5.401 11.895 1.00 98.31 110 ASN A N 1
ATOM 889 C CA . ASN A 1 110 ? 5.701 -5.759 12.406 1.00 98.31 110 ASN A CA 1
ATOM 890 C C . ASN A 1 110 ? 5.668 -6.745 13.585 1.00 98.31 110 ASN A C 1
ATOM 892 O O . ASN A 1 110 ? 6.666 -7.430 13.812 1.00 98.31 110 ASN A O 1
ATOM 896 N N . LYS A 1 111 ? 4.557 -6.850 14.331 1.00 98.19 111 LYS A N 1
ATOM 897 C CA . LYS A 1 111 ? 4.409 -7.876 15.381 1.00 98.19 111 LYS A CA 1
ATOM 898 C C . LYS A 1 111 ? 4.292 -9.286 14.798 1.00 98.19 111 LYS A C 1
ATOM 900 O O . LYS A 1 111 ? 4.599 -10.247 15.498 1.00 98.19 111 LYS A O 1
ATOM 905 N N . VAL A 1 112 ? 3.845 -9.409 13.546 1.00 98.06 112 VAL A N 1
ATOM 906 C CA . VAL A 1 112 ? 3.627 -10.690 12.856 1.00 98.06 112 VAL A CA 1
ATOM 907 C C . VAL A 1 112 ? 4.782 -11.018 11.910 1.00 98.06 112 VAL A C 1
ATOM 909 O O . VAL A 1 112 ? 5.312 -12.125 11.943 1.00 98.06 112 VAL A O 1
ATOM 912 N N . GLU A 1 113 ? 5.203 -10.060 11.087 1.00 98.00 113 GLU A N 1
ATOM 913 C CA . GLU A 1 113 ? 6.333 -10.206 10.167 1.00 98.00 113 GLU A CA 1
ATOM 914 C C . GLU A 1 113 ? 7.214 -8.955 10.265 1.00 98.00 113 GLU A C 1
ATOM 916 O O . GLU A 1 113 ? 6.775 -7.894 9.848 1.00 98.00 113 GLU A O 1
ATOM 921 N N . PRO A 1 114 ? 8.441 -9.017 10.802 1.00 97.44 114 PRO A N 1
ATOM 922 C CA . PRO A 1 114 ? 9.291 -7.833 10.922 1.00 97.44 114 PRO A CA 1
ATOM 923 C C . PRO A 1 114 ? 9.734 -7.247 9.572 1.00 97.44 114 PRO A C 1
ATOM 925 O O . PRO A 1 114 ? 10.007 -7.975 8.620 1.00 97.44 114 PRO A O 1
ATOM 928 N N . GLY A 1 115 ? 9.900 -5.924 9.521 1.00 97.00 115 GLY A N 1
ATOM 929 C CA . GLY A 1 115 ? 10.482 -5.195 8.387 1.00 97.00 115 GLY A CA 1
ATOM 930 C C . GLY A 1 115 ? 9.517 -4.270 7.641 1.00 97.00 115 GLY A C 1
ATOM 931 O O . GLY A 1 115 ? 9.928 -3.648 6.659 1.00 97.00 115 GLY A O 1
ATOM 932 N N . TRP A 1 116 ? 8.262 -4.145 8.084 1.00 98.38 116 TRP A N 1
ATOM 933 C CA . TRP A 1 116 ? 7.330 -3.162 7.521 1.00 98.38 116 TRP A CA 1
ATOM 934 C C . TRP A 1 116 ? 7.789 -1.755 7.882 1.00 98.38 116 TRP A C 1
ATOM 936 O O . TRP A 1 116 ? 8.191 -1.492 9.017 1.00 98.38 116 TRP A O 1
ATOM 946 N N . GLY A 1 117 ? 7.720 -0.835 6.926 1.00 97.56 117 GLY A N 1
ATOM 947 C CA . GLY A 1 117 ? 8.237 0.517 7.115 1.00 97.56 117 GLY A CA 1
ATOM 948 C C . GLY A 1 117 ? 7.614 1.529 6.167 1.00 97.56 117 GLY A C 1
ATOM 949 O O . GLY A 1 117 ? 7.022 1.171 5.147 1.00 97.56 117 GLY A O 1
ATOM 950 N N . GLY A 1 118 ? 7.734 2.806 6.519 1.00 96.38 118 GLY A N 1
ATOM 951 C CA . GLY A 1 118 ? 7.088 3.898 5.804 1.00 96.38 118 GLY A CA 1
ATOM 952 C C . GLY A 1 118 ? 7.158 5.227 6.548 1.00 96.38 118 GLY A C 1
ATOM 953 O O . GLY A 1 118 ? 7.871 5.366 7.539 1.00 96.38 118 GLY A O 1
ATOM 954 N N . ALA A 1 119 ? 6.402 6.190 6.035 1.00 95.06 119 ALA A N 1
ATOM 955 C CA . ALA A 1 119 ? 6.155 7.508 6.603 1.00 95.06 119 ALA A CA 1
ATOM 956 C C . ALA A 1 119 ? 4.702 7.616 7.117 1.00 95.06 119 ALA A C 1
ATOM 958 O O . ALA A 1 119 ? 3.981 6.622 7.190 1.00 95.06 119 ALA A O 1
ATOM 959 N N . SER A 1 120 ? 4.258 8.829 7.462 1.00 94.94 120 SER A N 1
ATOM 960 C CA . SER A 1 120 ? 2.920 9.082 8.022 1.00 94.94 120 SER A CA 1
ATOM 961 C C . SER A 1 120 ? 1.765 8.770 7.063 1.00 94.94 120 SER A C 1
ATOM 963 O O . SER A 1 120 ? 0.676 8.414 7.506 1.00 94.94 120 SER A O 1
ATOM 965 N N . THR A 1 121 ? 1.971 8.908 5.752 1.00 96.31 121 THR A N 1
ATOM 966 C CA . THR A 1 121 ? 0.915 8.724 4.742 1.00 96.31 121 THR A CA 1
ATOM 967 C C . THR A 1 121 ? 1.089 7.490 3.875 1.00 96.31 121 THR A C 1
ATOM 969 O O . THR A 1 121 ? 0.116 7.038 3.278 1.00 96.31 121 THR A O 1
ATOM 972 N N . ILE A 1 122 ? 2.297 6.932 3.795 1.00 96.75 122 ILE A N 1
ATOM 973 C CA . ILE A 1 122 ? 2.591 5.790 2.931 1.00 96.75 122 ILE A CA 1
ATOM 974 C C . ILE A 1 122 ? 3.628 4.869 3.562 1.00 96.75 122 ILE A C 1
ATOM 976 O O . ILE A 1 122 ? 4.654 5.317 4.070 1.00 96.75 122 ILE A O 1
ATOM 980 N N . GLY A 1 123 ? 3.396 3.567 3.477 1.00 97.38 123 GLY A N 1
ATOM 981 C CA . GLY A 1 123 ? 4.345 2.544 3.892 1.00 97.38 123 GLY A CA 1
ATOM 982 C C . GLY A 1 123 ? 4.100 1.231 3.181 1.00 97.38 123 GLY A C 1
ATOM 983 O O . GLY A 1 123 ? 3.255 1.143 2.293 1.00 97.38 123 GLY A O 1
ATOM 984 N N . GLY A 1 124 ? 4.845 0.193 3.534 1.00 97.25 124 GLY A N 1
ATOM 985 C CA . GLY A 1 124 ? 4.691 -1.077 2.848 1.00 97.25 124 GLY A CA 1
ATOM 986 C C . GLY A 1 124 ? 5.468 -2.237 3.435 1.00 97.25 124 GLY A C 1
ATOM 987 O O . GLY A 1 124 ? 6.128 -2.129 4.469 1.00 97.25 124 GLY A O 1
ATOM 988 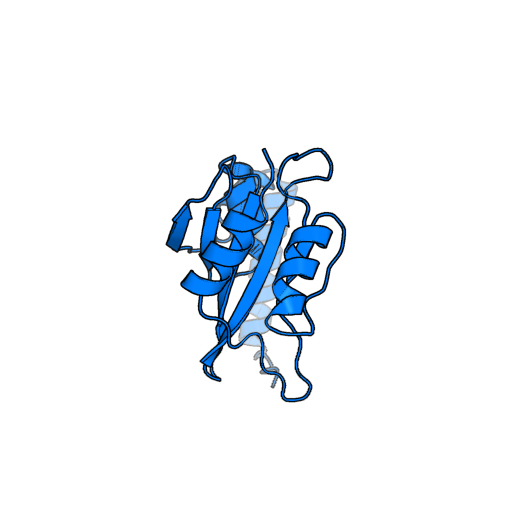N N . ALA A 1 125 ? 5.357 -3.352 2.714 1.00 97.38 125 ALA A N 1
ATOM 989 C CA . ALA A 1 125 ? 5.942 -4.637 3.072 1.00 97.38 125 ALA A CA 1
ATOM 990 C C . ALA A 1 125 ? 7.476 -4.586 3.241 1.00 97.38 125 ALA A C 1
ATOM 992 O O . ALA A 1 125 ? 8.136 -3.735 2.619 1.00 97.38 125 ALA A O 1
ATOM 993 N N . PRO A 1 126 ? 8.057 -5.554 3.975 1.00 97.38 126 PRO A N 1
ATOM 994 C CA . PRO A 1 126 ? 9.499 -5.730 4.085 1.00 97.38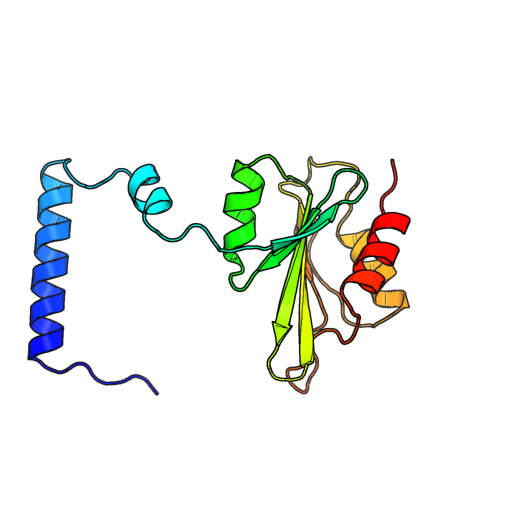 126 PRO A CA 1
ATOM 995 C C . PRO A 1 126 ? 10.218 -5.781 2.735 1.00 97.38 126 PRO A C 1
ATOM 997 O O . PRO A 1 126 ? 9.669 -6.209 1.714 1.00 97.38 126 PRO A O 1
ATOM 1000 N N . ARG A 1 127 ? 11.470 -5.316 2.736 1.00 95.81 127 ARG A N 1
ATOM 1001 C CA . ARG A 1 127 ? 12.429 -5.514 1.642 1.00 95.81 127 ARG A CA 1
ATOM 1002 C C . ARG A 1 127 ? 13.488 -6.494 2.143 1.00 95.81 127 ARG A C 1
ATOM 1004 O O . ARG A 1 127 ? 14.443 -6.070 2.791 1.00 95.81 127 ARG A O 1
ATOM 1011 N N . ASN A 1 128 ? 13.295 -7.785 1.909 1.00 95.50 128 ASN A N 1
ATOM 1012 C CA . ASN A 1 128 ? 14.196 -8.789 2.465 1.00 95.50 128 ASN A CA 1
ATOM 1013 C C . ASN A 1 128 ? 15.545 -8.795 1.720 1.00 95.50 128 ASN A C 1
ATOM 1015 O O . ASN A 1 128 ? 15.596 -8.422 0.544 1.00 95.50 128 ASN A O 1
ATOM 1019 N N . PRO A 1 129 ? 16.648 -9.227 2.366 1.00 94.56 129 PRO A N 1
ATOM 1020 C CA . PRO A 1 129 ? 17.969 -9.282 1.730 1.00 94.56 129 PRO A CA 1
ATOM 1021 C C . PRO A 1 129 ? 18.036 -10.175 0.484 1.00 94.56 129 PRO A C 1
ATOM 1023 O O . PRO A 1 129 ? 18.862 -9.941 -0.392 1.00 94.56 129 PRO A O 1
ATOM 1026 N N . ASP A 1 130 ? 17.164 -11.181 0.397 1.00 93.12 130 ASP A N 1
ATOM 1027 C CA . ASP A 1 130 ? 17.029 -12.084 -0.752 1.00 93.12 130 ASP A CA 1
ATOM 1028 C C . ASP A 1 130 ? 16.206 -11.484 -1.910 1.00 93.12 130 ASP A C 1
ATOM 1030 O O . ASP A 1 130 ? 15.995 -12.139 -2.928 1.00 93.12 130 ASP A O 1
ATOM 1034 N N . GLY A 1 131 ? 15.744 -10.237 -1.768 1.00 92.25 131 GLY A N 1
ATOM 1035 C CA . GLY A 1 131 ? 14.906 -9.537 -2.740 1.00 92.25 131 GLY A CA 1
ATOM 1036 C C . GLY A 1 131 ? 13.408 -9.811 -2.591 1.00 92.25 131 GLY A C 1
ATOM 1037 O O . GLY A 1 131 ? 12.610 -9.123 -3.234 1.00 92.25 131 GLY A O 1
ATOM 1038 N N . SER A 1 132 ? 13.013 -10.751 -1.727 1.00 95.88 132 SER A N 1
ATOM 1039 C CA . SER A 1 132 ? 11.607 -11.067 -1.489 1.00 95.88 132 SER A CA 1
ATOM 1040 C C . SER A 1 132 ? 10.884 -9.972 -0.699 1.00 95.88 132 SER A C 1
ATOM 1042 O O . SER A 1 132 ? 11.482 -9.069 -0.096 1.00 95.88 132 SER A O 1
ATOM 1044 N N . ARG A 1 133 ? 9.552 -10.028 -0.744 1.00 97.12 133 ARG A N 1
ATOM 1045 C CA . ARG A 1 133 ? 8.643 -9.137 -0.011 1.00 97.12 133 ARG A CA 1
ATOM 1046 C C . ARG A 1 133 ? 7.987 -9.885 1.156 1.00 97.12 133 ARG A C 1
ATOM 1048 O O . ARG A 1 133 ? 8.567 -10.819 1.698 1.00 97.12 133 ARG A O 1
ATOM 1055 N N . SER A 1 134 ? 6.777 -9.482 1.537 1.00 97.94 134 SER A N 1
ATOM 1056 C CA . SER A 1 134 ? 6.016 -10.158 2.585 1.00 97.94 134 SER A CA 1
ATOM 1057 C C . SER A 1 134 ? 5.609 -11.568 2.156 1.00 97.94 134 SER A C 1
ATOM 1059 O O . SER A 1 134 ? 5.284 -11.801 0.989 1.00 97.94 134 SER A O 1
ATOM 1061 N N . ARG A 1 135 ? 5.585 -12.511 3.096 1.00 97.50 135 ARG A N 1
ATOM 1062 C CA . ARG A 1 135 ? 4.969 -13.836 2.919 1.00 97.50 135 ARG A CA 1
ATOM 1063 C C . ARG A 1 135 ? 3.530 -13.882 3.438 1.00 97.50 135 ARG A C 1
ATOM 1065 O O . ARG A 1 135 ? 2.872 -14.907 3.271 1.00 97.50 135 ARG A O 1
ATOM 1072 N N . LEU A 1 136 ? 3.036 -12.802 4.047 1.00 98.19 136 LEU A N 1
ATOM 1073 C CA . LEU A 1 136 ? 1.669 -12.742 4.552 1.00 98.19 136 LEU A CA 1
ATOM 1074 C C . LEU A 1 136 ? 0.672 -12.705 3.385 1.00 98.19 136 LEU A C 1
ATOM 1076 O O . LEU A 1 136 ? 0.830 -11.883 2.482 1.00 98.19 136 LEU A O 1
ATOM 1080 N N . PRO A 1 137 ? -0.357 -13.572 3.383 1.00 97.88 137 PRO A N 1
ATOM 1081 C CA . PRO A 1 137 ? -1.381 -13.546 2.352 1.00 97.88 137 PRO A CA 1
ATOM 1082 C C . PRO A 1 137 ? -2.331 -12.346 2.542 1.00 97.88 137 PRO A C 1
ATOM 1084 O O . PRO A 1 137 ? -2.503 -11.862 3.665 1.00 97.88 137 PRO A O 1
ATOM 1087 N N . PRO A 1 138 ? -3.028 -11.898 1.475 1.00 98.31 138 PRO A N 1
ATOM 1088 C CA . PRO A 1 138 ? -3.901 -10.721 1.524 1.00 98.31 138 PRO A CA 1
ATOM 1089 C C . PRO A 1 138 ? -4.971 -10.769 2.618 1.00 98.31 138 PRO A C 1
ATOM 1091 O O . PRO A 1 138 ? -5.217 -9.752 3.255 1.00 98.31 138 PRO A O 1
ATOM 1094 N N . ALA A 1 139 ? -5.557 -11.943 2.873 1.00 98.38 139 ALA A N 1
ATOM 1095 C CA . ALA A 1 139 ? -6.555 -12.126 3.928 1.00 98.38 139 ALA A CA 1
ATOM 1096 C C . ALA A 1 139 ? -5.990 -11.806 5.325 1.00 98.38 139 ALA A C 1
ATOM 1098 O O . ALA A 1 139 ? -6.611 -11.082 6.093 1.00 98.38 139 ALA A O 1
ATOM 1099 N N . THR A 1 140 ? -4.775 -12.270 5.629 1.00 98.56 140 THR A N 1
ATOM 1100 C CA . THR A 1 140 ? -4.120 -12.006 6.919 1.00 98.56 140 THR A CA 1
ATOM 1101 C C . THR A 1 140 ? -3.768 -10.531 7.079 1.00 98.56 140 THR A C 1
ATOM 1103 O O . THR A 1 140 ? -4.005 -9.952 8.134 1.00 98.56 140 THR A O 1
ATOM 1106 N N . VAL A 1 141 ? -3.236 -9.895 6.028 1.00 98.56 141 VAL A N 1
ATOM 1107 C CA . VAL A 1 141 ? -2.956 -8.450 6.058 1.00 98.56 141 VAL A CA 1
ATOM 1108 C C . VAL A 1 141 ? -4.249 -7.656 6.251 1.00 98.56 141 VAL A C 1
ATOM 1110 O O . VAL A 1 141 ? -4.257 -6.694 7.015 1.00 98.56 141 VAL A O 1
ATOM 1113 N N . PHE A 1 142 ? -5.342 -8.073 5.607 1.00 98.69 142 PHE A N 1
ATOM 1114 C CA . PHE A 1 142 ? -6.650 -7.451 5.779 1.00 98.69 142 PHE A CA 1
ATOM 1115 C C . PHE A 1 142 ? -7.128 -7.514 7.230 1.00 98.69 142 PHE A C 1
ATOM 1117 O O . PHE A 1 142 ? -7.463 -6.478 7.794 1.00 98.69 142 PHE A O 1
ATOM 1124 N N . GLU A 1 143 ? -7.103 -8.694 7.850 1.00 98.50 143 GLU A N 1
ATOM 1125 C CA . GLU A 1 143 ? -7.546 -8.878 9.236 1.00 98.50 143 GLU A CA 1
ATOM 1126 C C . GLU A 1 143 ? -6.737 -8.034 10.227 1.00 98.50 143 GLU A C 1
ATOM 1128 O O . GLU A 1 143 ? -7.320 -7.398 11.102 1.00 98.50 143 GLU A O 1
ATOM 1133 N N . ILE A 1 144 ? -5.409 -7.987 10.072 1.00 98.31 144 ILE A N 1
ATOM 1134 C CA . ILE A 1 144 ? -4.534 -7.183 10.939 1.00 98.31 144 ILE A CA 1
ATOM 1135 C C . ILE A 1 144 ? -4.868 -5.695 10.803 1.00 98.31 144 ILE A C 1
ATOM 1137 O O . ILE A 1 144 ? -4.997 -4.995 11.807 1.00 98.31 144 ILE A O 1
ATOM 1141 N N . ILE A 1 145 ? -5.021 -5.206 9.569 1.00 98.06 145 ILE A N 1
ATOM 1142 C CA . ILE A 1 145 ? -5.331 -3.794 9.325 1.00 98.06 145 ILE A CA 1
ATOM 1143 C C . ILE A 1 145 ? -6.725 -3.458 9.849 1.00 98.06 145 ILE A C 1
ATOM 1145 O O . ILE A 1 145 ? -6.876 -2.461 10.546 1.00 98.06 145 ILE A O 1
ATOM 1149 N N . GLU A 1 146 ? -7.725 -4.295 9.578 1.00 98.00 146 GLU A N 1
ATOM 1150 C CA . GLU A 1 146 ? -9.098 -4.064 10.029 1.00 98.00 146 GLU A CA 1
ATOM 1151 C C . GLU A 1 146 ? -9.203 -4.023 11.559 1.00 98.00 146 GLU A C 1
ATOM 1153 O O . GLU A 1 146 ? -9.918 -3.186 12.100 1.00 98.00 146 GLU A O 1
ATOM 1158 N N . GLN A 1 147 ? -8.448 -4.864 12.271 1.00 96.75 147 GLN A N 1
ATOM 1159 C CA . GLN A 1 147 ? -8.376 -4.818 13.736 1.00 96.75 147 GLN A CA 1
ATOM 1160 C C . GLN A 1 147 ? -7.638 -3.578 14.263 1.00 96.75 147 GLN A C 1
ATOM 1162 O O . GLN A 1 147 ? -7.947 -3.098 15.354 1.00 96.75 147 GLN A O 1
ATOM 1167 N N . GLY A 1 148 ? -6.652 -3.076 13.516 1.00 94.00 148 GLY A N 1
ATOM 1168 C CA . GLY A 1 148 ? -5.854 -1.904 13.883 1.00 94.00 148 GLY A CA 1
ATOM 1169 C C . GLY A 1 148 ? -6.516 -0.561 13.560 1.00 94.00 148 GLY A C 1
ATOM 1170 O O . GLY A 1 148 ? -6.107 0.466 14.103 1.00 94.00 148 GLY A O 1
ATOM 1171 N N . VAL A 1 149 ? -7.533 -0.544 12.697 1.00 94.00 149 VAL A N 1
ATOM 1172 C CA . VAL A 1 149 ? -8.307 0.658 12.372 1.00 94.00 149 VAL A CA 1
ATOM 1173 C C . VAL A 1 149 ? -9.187 1.039 13.566 1.00 94.00 149 VAL A C 1
ATOM 1175 O O . VAL A 1 149 ? -10.137 0.348 13.924 1.00 94.00 149 VAL A O 1
ATOM 1178 N N . GLN A 1 150 ? -8.864 2.168 14.194 1.00 74.94 150 GLN A N 1
ATOM 1179 C CA . GLN A 1 150 ? -9.638 2.744 15.294 1.00 74.94 150 GLN A CA 1
ATOM 1180 C C . GLN A 1 150 ? -10.664 3.730 14.728 1.00 74.94 150 GLN A C 1
ATOM 1182 O O . GLN A 1 150 ? -10.313 4.527 13.861 1.00 74.94 150 GLN A O 1
ATOM 1187 N N . ARG A 1 151 ? -11.916 3.655 15.196 1.00 59.88 151 ARG A N 1
ATOM 1188 C CA . ARG A 1 151 ? -12.997 4.612 14.891 1.00 59.88 151 ARG A CA 1
ATOM 1189 C C . ARG A 1 151 ? -13.079 5.724 15.927 1.00 59.88 151 ARG A C 1
ATOM 1191 O O . ARG A 1 151 ? -12.701 5.464 17.089 1.00 59.88 151 ARG A O 1
#

Sequence (151 aa):
TYERMSPEELLGLIDEIGERFEKLLRGEAPSEQELRKAEVRAEYEVLYEGTGWTMVRAADPHVLFDLYEKGIERIVTCRHQSDGSFAYTLARKSDFVDFFDVPSLLAELNKVEPGWGGASTIGGAPRNPDGSRSRLPPATVFEIIEQGVQR

Foldseek 3Di:
DDDDDDPVRVVVVVVVVVVQVVCVVVVNRPDPVRVVVVPDPWDWDFDDDADLATEIETPDPVNQVVCVVVVRFWYWYWYQDPVRAIKIKTFGNDLPDPQQQPVQLQVLVCVVPNAWDDDRGMTIFHCDPVRGTHNDDPVRSRVSRNVSRDD